Protein AF-A0A3B0Q1S2-F1 (afdb_monomer_lite)

InterPro domains:
  IPR012674 Calycin [G3DSA:2.40.128.20] (1-87)
  IPR012674 Calycin [SSF50814] (1-87)

Structure (mmCIF, N/CA/C/O backbone):
data_AF-A0A3B0Q1S2-F1
#
_entry.id   AF-A0A3B0Q1S2-F1
#
loop_
_atom_site.group_PDB
_atom_site.id
_atom_site.type_symbol
_atom_site.label_atom_id
_atom_site.label_alt_id
_atom_site.label_comp_id
_atom_site.label_asym_id
_atom_site.label_entity_id
_atom_site.label_seq_id
_atom_site.pdbx_PDB_ins_code
_atom_site.Cartn_x
_atom_site.Cartn_y
_atom_site.Cartn_z
_atom_site.occupancy
_atom_site.B_iso_or_equiv
_atom_site.auth_seq_id
_atom_site.auth_comp_id
_atom_site.auth_asym_id
_atom_site.auth_atom_id
_atom_site.pdbx_PDB_model_num
ATOM 1 N N . MET A 1 1 ? 0.065 -9.349 14.094 1.00 90.12 1 MET A N 1
ATOM 2 C CA . MET A 1 1 ? -0.534 -10.222 13.051 1.00 90.12 1 MET A CA 1
ATOM 3 C C . MET A 1 1 ? 0.481 -10.372 11.919 1.00 90.12 1 MET A C 1
ATOM 5 O O . MET A 1 1 ? 1.383 -9.547 11.857 1.00 90.12 1 MET A O 1
ATOM 9 N N . GLN A 1 2 ? 0.388 -11.389 11.058 1.00 91.88 2 GLN A N 1
ATOM 10 C CA . GLN A 1 2 ? 1.178 -11.463 9.818 1.00 91.88 2 GLN A CA 1
ATOM 11 C C . GLN A 1 2 ? 0.236 -11.469 8.615 1.00 91.88 2 GLN A C 1
ATOM 13 O O . GLN A 1 2 ? -0.834 -12.074 8.689 1.00 91.88 2 GLN A O 1
ATOM 18 N N . LEU A 1 3 ? 0.634 -10.805 7.531 1.00 92.06 3 LEU A N 1
ATOM 19 C CA . LEU A 1 3 ? -0.085 -10.830 6.259 1.00 92.06 3 LEU A CA 1
ATOM 20 C C . LEU A 1 3 ? 0.818 -11.341 5.148 1.00 92.06 3 LEU A C 1
A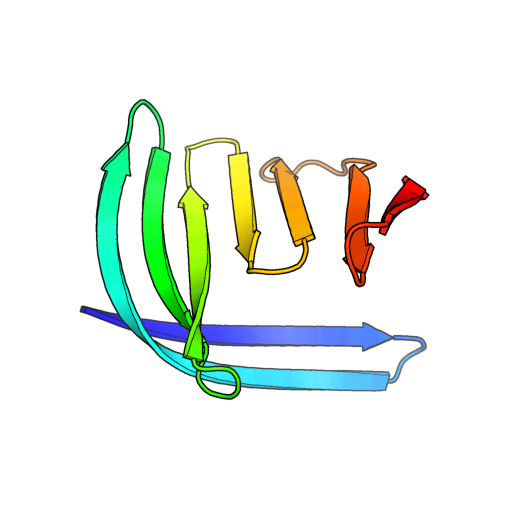TOM 22 O O . LEU A 1 3 ? 2.009 -11.032 5.096 1.00 92.06 3 LEU A O 1
ATOM 26 N N . LYS A 1 4 ? 0.208 -12.124 4.260 1.00 93.69 4 LYS A N 1
ATOM 27 C CA . LYS A 1 4 ? 0.813 -12.611 3.029 1.00 93.69 4 LYS A CA 1
ATOM 28 C C . LYS A 1 4 ? 0.299 -11.765 1.871 1.00 93.69 4 LYS A C 1
ATOM 30 O O . LYS A 1 4 ? -0.895 -11.778 1.583 1.00 93.69 4 LYS A O 1
ATOM 35 N N . PHE A 1 5 ? 1.206 -11.068 1.204 1.00 90.62 5 PHE A N 1
ATOM 36 C CA . PHE A 1 5 ? 0.923 -10.286 0.010 1.00 90.62 5 PHE A CA 1
ATOM 37 C C . PHE A 1 5 ? 1.286 -11.103 -1.220 1.00 90.62 5 PHE A C 1
ATOM 39 O O . PHE A 1 5 ? 2.366 -11.695 -1.281 1.00 90.62 5 PHE A O 1
ATOM 46 N N . LYS A 1 6 ? 0.378 -11.132 -2.195 1.00 93.19 6 LYS A N 1
ATOM 47 C CA . LYS A 1 6 ? 0.589 -11.764 -3.495 1.00 93.19 6 LYS A CA 1
ATOM 48 C C . LYS A 1 6 ? 0.137 -10.801 -4.584 1.00 93.19 6 LYS A C 1
ATOM 50 O O . LYS A 1 6 ? -0.977 -10.292 -4.525 1.00 93.19 6 LYS A O 1
ATOM 55 N N . SER A 1 7 ? 1.000 -10.575 -5.563 1.00 87.81 7 SER A N 1
ATOM 56 C CA . SER A 1 7 ? 0.708 -9.773 -6.746 1.00 87.81 7 SER A CA 1
ATOM 57 C C . SER A 1 7 ? 1.031 -10.581 -7.996 1.00 87.81 7 SER A C 1
ATOM 59 O O . SER A 1 7 ? 2.067 -11.247 -8.059 1.00 87.81 7 SER A O 1
ATOM 61 N N . GLU A 1 8 ? 0.131 -10.515 -8.970 1.00 93.69 8 GLU A N 1
ATOM 62 C CA . GLU A 1 8 ? 0.350 -10.981 -10.332 1.00 93.69 8 GLU A CA 1
ATOM 63 C C . GLU A 1 8 ? 0.425 -9.746 -11.231 1.00 93.69 8 GLU A C 1
ATOM 65 O O . GLU A 1 8 ? -0.498 -8.935 -11.271 1.00 93.69 8 GLU A O 1
ATOM 70 N N . ILE A 1 9 ? 1.555 -9.577 -11.909 1.00 89.81 9 ILE A N 1
ATOM 71 C CA . ILE A 1 9 ? 1.835 -8.435 -12.774 1.00 89.81 9 ILE A CA 1
ATOM 72 C C 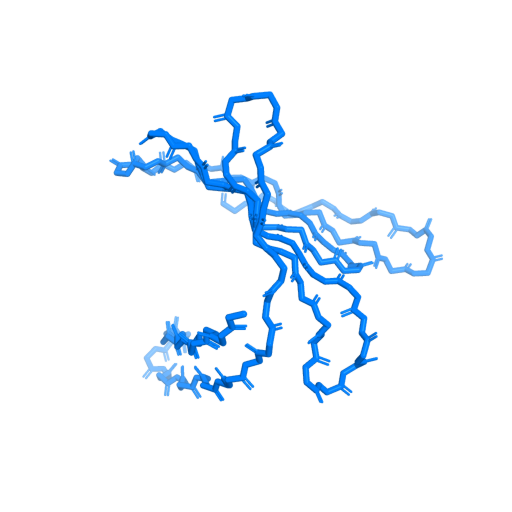. ILE A 1 9 ? 1.905 -8.967 -14.197 1.00 89.81 9 ILE A C 1
ATOM 74 O O . ILE A 1 9 ? 2.805 -9.747 -14.509 1.00 89.81 9 ILE A O 1
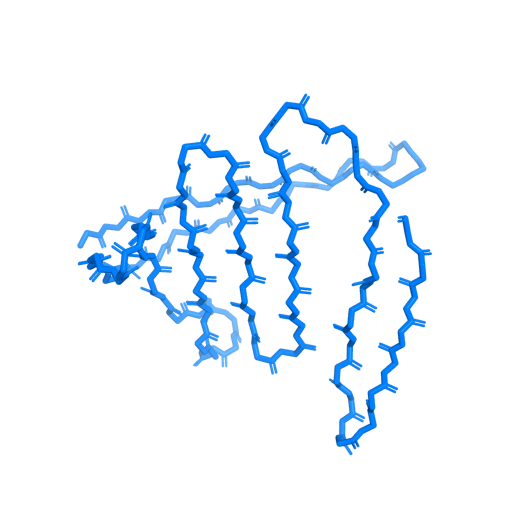ATOM 78 N N . ASN A 1 10 ? 0.978 -8.543 -15.053 1.00 88.44 10 ASN A N 1
ATOM 79 C CA . ASN A 1 10 ? 1.004 -8.849 -16.478 1.00 88.44 10 ASN A CA 1
ATOM 80 C C . ASN A 1 10 ? 1.502 -7.625 -17.256 1.00 88.44 10 ASN A C 1
ATOM 82 O O . ASN A 1 10 ? 0.847 -6.585 -17.273 1.00 88.44 10 ASN A O 1
ATOM 86 N N . GLN A 1 11 ? 2.670 -7.750 -17.884 1.00 85.00 11 GLN A N 1
ATOM 87 C CA . GLN A 1 11 ? 3.236 -6.730 -18.765 1.00 85.00 11 GLN A CA 1
ATOM 88 C C . GLN A 1 11 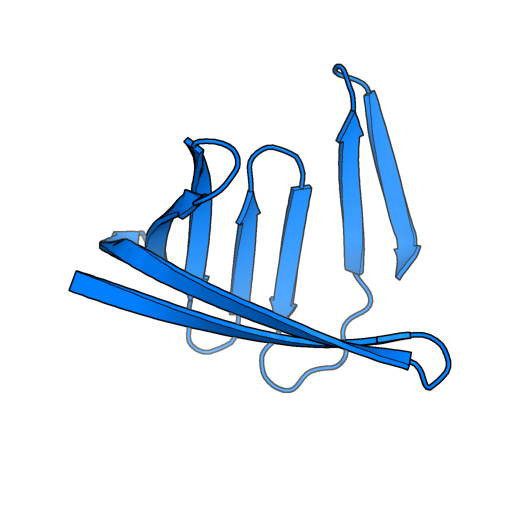? 3.571 -7.357 -20.117 1.00 85.00 11 GLN A C 1
ATOM 90 O O . GLN A 1 11 ? 4.528 -8.126 -20.224 1.00 85.00 11 GLN A O 1
ATOM 95 N N . ASN A 1 12 ? 2.809 -7.004 -21.157 1.00 90.12 12 ASN A N 1
ATOM 96 C CA . ASN A 1 12 ? 2.998 -7.514 -22.521 1.00 90.12 12 ASN A CA 1
ATOM 97 C C . ASN A 1 12 ? 3.100 -9.052 -22.554 1.00 90.12 12 ASN A C 1
ATOM 99 O O . ASN A 1 12 ? 4.113 -9.597 -22.994 1.00 90.12 12 ASN A O 1
ATOM 103 N N . ASP A 1 13 ? 2.098 -9.733 -21.989 1.00 90.38 13 ASP A N 1
ATOM 104 C CA . ASP A 1 13 ? 1.998 -11.198 -21.866 1.00 90.38 13 ASP A CA 1
ATOM 105 C C . ASP A 1 13 ? 3.072 -11.870 -20.990 1.00 90.38 13 ASP A C 1
ATOM 107 O O . ASP A 1 13 ? 3.087 -13.093 -20.837 1.00 90.38 13 ASP A O 1
ATOM 111 N N . ASN A 1 14 ? 3.951 -11.092 -20.350 1.00 89.31 14 ASN A N 1
ATOM 112 C CA . ASN A 1 14 ? 4.865 -11.603 -19.337 1.00 89.31 14 ASN A CA 1
ATOM 113 C C . ASN A 1 14 ? 4.218 -11.483 -17.962 1.00 89.31 14 ASN A C 1
ATOM 115 O O . ASN A 1 14 ? 4.093 -10.390 -17.405 1.00 89.31 14 ASN A O 1
ATOM 119 N N . VAL A 1 15 ? 3.838 -12.633 -17.406 1.00 92.38 15 VAL A N 1
ATOM 120 C CA . VAL A 1 15 ? 3.270 -12.724 -16.063 1.00 92.38 15 VAL A CA 1
ATOM 121 C C . VAL A 1 15 ? 4.388 -12.918 -15.045 1.00 92.38 15 VAL A C 1
ATOM 123 O O . VAL A 1 15 ? 5.088 -13.934 -15.040 1.00 92.38 15 VAL A O 1
ATOM 126 N N . LYS A 1 16 ? 4.540 -11.948 -14.145 1.00 93.50 16 LYS A N 1
ATOM 127 C CA . LYS A 1 16 ? 5.433 -12.024 -12.991 1.00 93.50 16 LYS A CA 1
ATOM 128 C C . LYS A 1 16 ? 4.612 -12.124 -11.716 1.00 93.50 16 LYS A C 1
ATOM 130 O O . LYS A 1 16 ? 3.747 -11.298 -11.457 1.00 93.50 16 LYS A O 1
ATOM 135 N N . ASN A 1 17 ? 4.947 -13.103 -10.885 1.00 92.19 17 ASN A N 1
ATOM 136 C CA . ASN A 1 17 ? 4.376 -13.240 -9.553 1.00 92.19 17 ASN A CA 1
ATOM 137 C C . ASN A 1 17 ? 5.351 -12.697 -8.506 1.00 92.19 17 ASN A C 1
ATOM 139 O O . ASN A 1 17 ? 6.545 -13.002 -8.545 1.00 92.19 17 ASN A O 1
ATOM 143 N N . ILE A 1 18 ? 4.839 -11.903 -7.570 1.00 89.50 18 ILE A N 1
ATOM 144 C CA . ILE A 1 18 ? 5.573 -11.434 -6.391 1.00 89.50 18 ILE A CA 1
ATOM 145 C C . ILE A 1 18 ? 4.803 -11.888 -5.157 1.00 89.50 18 ILE A C 1
ATOM 147 O O . ILE A 1 18 ? 3.584 -11.734 -5.086 1.00 89.50 18 ILE A O 1
ATOM 151 N N . GLU A 1 19 ? 5.514 -12.455 -4.188 1.00 93.12 19 GLU A N 1
ATOM 152 C CA . GLU A 1 19 ? 4.926 -12.954 -2.952 1.00 93.12 19 GLU A CA 1
ATOM 153 C C . GLU A 1 19 ? 5.859 -12.682 -1.772 1.00 93.12 19 GLU A C 1
ATOM 155 O O . GLU A 1 19 ? 7.057 -12.953 -1.847 1.00 93.12 19 GLU A O 1
ATOM 160 N N . PHE A 1 20 ? 5.309 -12.163 -0.677 1.00 91.69 20 PHE A N 1
ATOM 161 C CA . PHE A 1 20 ? 6.036 -12.002 0.579 1.00 91.69 20 PHE A CA 1
ATOM 162 C C . PHE A 1 20 ? 5.092 -12.063 1.779 1.00 91.69 20 PHE A C 1
ATOM 164 O O . PHE A 1 20 ? 3.889 -11.838 1.663 1.00 91.69 20 PHE A O 1
ATOM 171 N N . THR A 1 21 ? 5.639 -12.395 2.948 1.00 94.94 21 THR A N 1
ATOM 172 C CA . THR A 1 21 ? 4.903 -12.413 4.219 1.00 94.94 21 THR A CA 1
ATOM 173 C C . THR A 1 21 ? 5.626 -11.530 5.220 1.00 94.94 21 THR A C 1
ATOM 175 O O . THR A 1 21 ? 6.828 -11.696 5.418 1.00 94.94 21 THR A O 1
ATOM 178 N N . VAL A 1 22 ? 4.903 -10.603 5.847 1.00 94.56 22 VAL A N 1
ATOM 179 C CA . VAL A 1 22 ? 5.465 -9.644 6.809 1.00 94.56 22 VAL A CA 1
ATOM 180 C C . VAL A 1 22 ? 4.568 -9.498 8.038 1.00 94.56 22 VAL A C 1
ATOM 182 O O . VAL A 1 22 ? 3.347 -9.683 7.948 1.00 94.56 22 VAL A O 1
ATOM 185 N N . PRO A 1 23 ? 5.147 -9.192 9.214 1.00 95.81 23 PRO A N 1
ATOM 186 C CA . PRO A 1 23 ? 4.365 -8.733 10.350 1.00 95.81 23 PRO A CA 1
ATOM 187 C C . PRO A 1 23 ? 3.703 -7.395 10.017 1.00 95.81 23 PRO A C 1
ATOM 189 O O . PRO A 1 23 ? 4.311 -6.532 9.391 1.00 95.81 23 PRO A O 1
ATOM 192 N N . VAL A 1 24 ? 2.459 -7.228 10.460 1.00 96.12 24 VAL A N 1
ATOM 193 C CA . VAL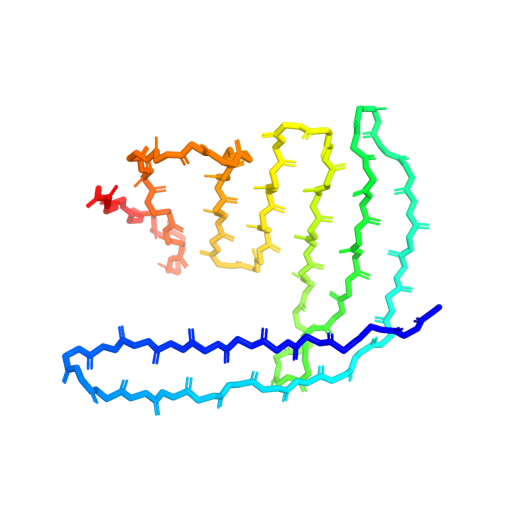 A 1 24 ? 1.702 -5.989 10.269 1.00 96.12 24 VAL A CA 1
ATOM 194 C C . VAL A 1 24 ? 1.144 -5.483 11.593 1.00 96.12 24 VAL A C 1
ATOM 196 O O . VAL A 1 24 ? 0.686 -6.272 12.439 1.00 96.12 24 VAL A O 1
ATOM 199 N N . THR A 1 25 ? 1.153 -4.163 11.736 1.00 96.75 25 THR A N 1
ATOM 200 C CA . THR A 1 25 ? 0.416 -3.428 12.764 1.00 96.75 25 THR A CA 1
ATOM 201 C C . THR A 1 25 ? -0.904 -2.980 12.158 1.00 96.75 25 THR A C 1
ATOM 203 O O . THR A 1 25 ? -0.925 -2.429 11.060 1.00 96.75 25 THR A O 1
ATOM 206 N N . VAL A 1 26 ? -2.002 -3.247 12.864 1.00 96.38 26 VAL A N 1
ATOM 207 C CA . VAL A 1 26 ? -3.352 -2.894 12.419 1.00 96.38 26 VAL A CA 1
ATOM 208 C C . VAL A 1 26 ? -3.956 -1.924 13.411 1.00 96.38 26 VAL A C 1
ATOM 210 O O . VAL A 1 26 ? -3.930 -2.198 14.612 1.00 96.38 26 VAL A O 1
ATOM 213 N N . TYR A 1 27 ? -4.494 -0.825 12.908 1.00 96.94 27 TYR A N 1
ATOM 214 C CA . TYR A 1 27 ? -5.209 0.172 13.695 1.00 96.94 27 TYR A CA 1
ATOM 215 C C . TYR A 1 27 ? -6.244 0.879 12.821 1.00 96.94 27 TYR A C 1
ATOM 217 O O . TYR A 1 27 ? -6.195 0.777 11.598 1.00 96.94 27 TYR A O 1
ATOM 225 N N . ASP A 1 28 ? -7.189 1.561 13.454 1.00 97.38 28 ASP A N 1
ATOM 226 C CA . ASP A 1 28 ? -8.182 2.380 12.766 1.00 97.38 28 ASP A CA 1
ATOM 227 C C . ASP A 1 28 ? -7.743 3.851 12.823 1.00 97.38 28 ASP A C 1
ATOM 229 O O . ASP A 1 28 ? -7.299 4.332 13.870 1.00 97.38 28 ASP A O 1
ATOM 233 N N . GLU A 1 29 ? -7.855 4.557 11.702 1.00 94.56 29 GLU A N 1
ATOM 234 C CA . GLU A 1 29 ? -7.550 5.981 11.563 1.00 94.56 29 GLU A CA 1
ATOM 235 C C . GLU A 1 29 ? -8.667 6.649 10.753 1.00 94.56 29 GLU A C 1
ATOM 237 O O . GLU A 1 29 ? -8.869 6.371 9.572 1.00 94.56 29 GLU A O 1
ATOM 242 N N . GLU A 1 30 ? -9.443 7.505 11.422 1.00 92.88 30 GLU A N 1
ATOM 243 C CA . GLU A 1 30 ? -10.647 8.134 10.867 1.00 92.88 30 GLU A CA 1
ATOM 244 C C . GLU A 1 30 ? -11.632 7.118 10.249 1.00 92.88 30 GLU A C 1
ATOM 246 O O . GLU A 1 30 ? -12.279 6.367 10.979 1.00 92.88 30 GLU A O 1
ATOM 251 N N . LYS A 1 31 ? -11.774 7.116 8.914 1.00 95.62 31 LYS A N 1
ATOM 252 C CA . LYS A 1 31 ? -12.646 6.208 8.150 1.00 95.62 31 LYS A CA 1
ATOM 253 C C . LYS A 1 31 ? -11.922 4.963 7.623 1.00 95.62 31 LYS A C 1
ATOM 255 O O . LYS A 1 31 ? -12.541 4.154 6.934 1.00 95.62 31 LYS A O 1
ATOM 260 N N . PHE A 1 32 ? -10.624 4.831 7.891 1.00 97.06 32 PHE A N 1
ATOM 261 C CA . PHE A 1 32 ? -9.778 3.793 7.322 1.00 97.06 32 PHE A CA 1
ATOM 262 C C . PHE A 1 32 ? -9.316 2.787 8.368 1.00 97.06 32 PHE A C 1
ATOM 264 O O . PHE A 1 32 ? -8.928 3.130 9.483 1.00 97.06 32 PHE A O 1
ATOM 271 N N . LYS A 1 33 ? -9.265 1.526 7.950 1.00 97.12 33 LYS A N 1
ATOM 272 C CA . LYS A 1 33 ? -8.483 0.490 8.609 1.00 97.12 33 LYS A CA 1
ATOM 273 C C . LYS A 1 33 ? -7.089 0.469 8.001 1.00 97.12 33 LYS A C 1
ATOM 275 O O . LYS A 1 33 ? -6.933 0.226 6.804 1.00 97.12 33 LYS A O 1
ATOM 280 N N . VAL A 1 34 ? -6.080 0.678 8.830 1.00 97.00 34 VAL A N 1
ATOM 281 C CA . VAL A 1 34 ? -4.693 0.842 8.406 1.00 97.00 34 VAL A CA 1
ATOM 282 C C . VAL A 1 34 ? -3.890 -0.430 8.657 1.00 97.00 34 VAL A C 1
ATOM 284 O O . VAL A 1 34 ? -3.951 -1.029 9.732 1.00 97.00 34 VAL A O 1
ATOM 287 N N . LEU A 1 35 ? -3.121 -0.848 7.652 1.00 96.06 35 LEU A N 1
ATOM 288 C CA . LEU A 1 35 ? -2.171 -1.958 7.690 1.00 96.06 35 LEU A CA 1
ATOM 289 C C . LEU A 1 35 ? -0.758 -1.404 7.472 1.00 96.06 35 LEU A C 1
ATOM 291 O O . LEU A 1 35 ? -0.346 -1.188 6.334 1.00 96.06 35 LEU A O 1
ATOM 295 N N . ALA A 1 36 ? -0.009 -1.188 8.551 1.00 95.62 36 ALA A N 1
ATOM 296 C CA . ALA A 1 36 ? 1.361 -0.679 8.487 1.00 95.62 36 ALA A CA 1
ATOM 297 C C . ALA A 1 36 ? 2.386 -1.812 8.646 1.00 95.62 36 ALA A C 1
ATOM 299 O O . ALA A 1 36 ? 2.241 -2.674 9.522 1.00 95.62 36 ALA A O 1
ATOM 300 N N . PHE A 1 37 ? 3.431 -1.808 7.819 1.00 94.88 37 PHE A N 1
ATOM 301 C CA . PHE A 1 37 ? 4.485 -2.825 7.824 1.00 94.88 37 PHE A CA 1
ATOM 302 C C . PHE A 1 37 ? 5.816 -2.284 7.294 1.00 94.88 37 PHE A C 1
ATOM 304 O O . PHE A 1 37 ? 5.861 -1.266 6.607 1.00 94.88 37 PHE A O 1
ATOM 311 N N . ASP A 1 38 ? 6.906 -2.981 7.612 1.00 93.62 38 ASP A N 1
ATOM 312 C CA . ASP A 1 38 ? 8.217 -2.712 7.024 1.00 93.62 38 ASP A CA 1
ATOM 313 C C . ASP A 1 38 ? 8.436 -3.664 5.829 1.00 93.62 38 ASP A C 1
ATOM 315 O O . ASP A 1 38 ? 8.155 -4.866 5.900 1.00 93.62 38 ASP A O 1
ATOM 319 N N . GLU A 1 39 ? 8.896 -3.129 4.701 1.00 88.75 39 GLU A N 1
ATOM 320 C CA . GLU A 1 39 ? 9.112 -3.883 3.465 1.00 88.75 39 GLU A CA 1
ATOM 321 C C . GLU A 1 39 ? 10.283 -4.875 3.584 1.00 88.75 39 GLU A C 1
ATOM 323 O O . GLU A 1 39 ? 11.364 -4.503 4.046 1.00 88.75 39 GLU A O 1
ATOM 328 N N . PRO A 1 40 ? 10.147 -6.115 3.074 1.00 84.44 40 PRO A N 1
ATOM 329 C CA . PRO A 1 40 ? 11.105 -7.193 3.336 1.00 84.44 40 PRO A CA 1
ATOM 330 C C . PRO A 1 40 ? 12.506 -6.974 2.738 1.00 84.44 40 PRO A C 1
ATOM 332 O O . PRO A 1 40 ? 13.463 -7.572 3.220 1.00 84.44 40 PRO A O 1
ATOM 335 N N . ASN A 1 41 ? 12.641 -6.145 1.694 1.00 82.12 41 ASN A N 1
ATOM 336 C CA . ASN A 1 41 ? 13.915 -5.934 0.988 1.00 82.12 41 ASN A CA 1
ATOM 337 C C . ASN A 1 41 ? 14.569 -4.576 1.274 1.00 82.12 41 ASN A C 1
ATOM 339 O O . ASN A 1 41 ? 15.766 -4.415 1.049 1.00 82.12 41 ASN A O 1
ATOM 343 N N . THR A 1 42 ? 13.791 -3.594 1.724 1.00 83.75 42 THR A N 1
ATOM 344 C CA . THR A 1 42 ? 14.242 -2.205 1.889 1.00 83.75 42 THR A CA 1
ATOM 345 C C . THR A 1 42 ? 14.210 -1.767 3.354 1.00 83.75 42 THR A C 1
ATOM 347 O O . THR A 1 42 ? 14.876 -0.794 3.702 1.00 83.75 42 THR A O 1
ATOM 350 N N . ASN A 1 43 ? 13.475 -2.485 4.220 1.00 82.81 43 ASN A N 1
ATOM 351 C CA . ASN A 1 43 ? 13.124 -2.076 5.585 1.00 82.81 43 ASN A CA 1
ATOM 352 C C . ASN A 1 43 ? 12.474 -0.683 5.654 1.00 82.81 43 ASN A C 1
ATOM 354 O O . ASN A 1 43 ? 12.505 -0.025 6.696 1.00 82.81 43 ASN A O 1
ATOM 358 N N . LEU A 1 44 ? 11.905 -0.216 4.541 1.00 89.50 44 LEU A N 1
ATOM 359 C CA . LEU A 1 44 ? 11.163 1.032 4.485 1.00 89.50 44 LEU A CA 1
ATOM 360 C C . LEU A 1 44 ? 9.721 0.788 4.914 1.00 89.50 44 LEU A C 1
ATOM 362 O O . LEU A 1 44 ? 9.180 -0.306 4.745 1.00 89.50 44 LEU A O 1
ATOM 366 N N . LYS A 1 45 ? 9.106 1.818 5.492 1.00 92.12 45 LYS A N 1
ATOM 367 C CA . LYS A 1 45 ? 7.722 1.748 5.948 1.00 92.12 45 LYS A CA 1
ATOM 368 C C . LYS A 1 45 ? 6.768 1.847 4.769 1.00 92.12 45 LYS A C 1
ATOM 370 O O . LYS A 1 45 ? 6.859 2.778 3.972 1.00 92.12 45 LYS A O 1
ATOM 375 N N . SER A 1 46 ? 5.836 0.907 4.733 1.00 94.00 46 SER A N 1
ATOM 376 C CA . SER A 1 46 ? 4.705 0.875 3.822 1.00 94.00 46 SER A CA 1
ATOM 377 C C . SER A 1 46 ? 3.404 0.768 4.614 1.00 94.00 46 SER A C 1
ATOM 379 O O . SER A 1 46 ? 3.359 0.222 5.723 1.00 94.00 46 SER A O 1
ATOM 381 N N . MET A 1 47 ? 2.340 1.323 4.051 1.00 95.12 47 MET A N 1
ATOM 382 C CA . MET A 1 47 ? 1.035 1.415 4.685 1.00 95.12 47 MET A CA 1
ATOM 383 C C . MET A 1 47 ? -0.071 1.217 3.656 1.00 95.12 47 MET A C 1
ATOM 385 O O . MET A 1 47 ? -0.015 1.766 2.559 1.00 95.12 47 MET A O 1
ATOM 389 N N . ILE A 1 48 ? -1.085 0.434 4.019 1.00 95.06 48 ILE A N 1
ATOM 390 C CA . ILE A 1 48 ? -2.297 0.264 3.217 1.00 95.06 48 ILE A CA 1
ATOM 391 C C . ILE A 1 48 ? -3.490 0.716 4.050 1.00 95.06 48 ILE A C 1
ATOM 393 O O . ILE A 1 48 ? -3.724 0.177 5.131 1.00 95.06 48 ILE A O 1
ATOM 397 N N . GLU A 1 49 ? -4.240 1.680 3.538 1.00 96.31 49 GLU A N 1
ATOM 398 C CA . GLU A 1 49 ? -5.480 2.172 4.133 1.00 96.31 49 GLU A CA 1
ATOM 399 C C . GLU A 1 49 ? -6.662 1.560 3.385 1.00 96.31 49 GLU A C 1
ATOM 401 O O . GLU A 1 49 ? -6.712 1.590 2.154 1.00 96.31 49 GLU A O 1
ATOM 406 N N . LEU A 1 50 ? -7.603 0.984 4.127 1.00 95.00 50 LEU A N 1
ATOM 407 C CA . LEU A 1 50 ? -8.769 0.293 3.585 1.00 95.00 50 LEU A CA 1
ATOM 408 C C . LEU A 1 50 ? -10.046 0.920 4.139 1.00 95.00 50 LEU A C 1
ATOM 410 O O . LEU A 1 50 ? -10.203 1.029 5.354 1.00 95.00 50 LEU A O 1
ATOM 414 N N . SER A 1 51 ? -10.975 1.277 3.262 1.00 95.75 51 SER A N 1
ATOM 415 C CA . SER A 1 51 ? -12.356 1.625 3.619 1.00 95.75 51 SER A CA 1
ATOM 416 C C . SER A 1 51 ? -13.336 0.796 2.780 1.00 95.75 51 SER A C 1
ATOM 418 O O . SER A 1 51 ? -12.921 -0.126 2.078 1.00 95.75 51 SER A O 1
ATOM 420 N N . GLU A 1 52 ? -14.636 1.087 2.867 1.00 93.62 52 GLU A N 1
ATOM 421 C CA . GLU A 1 52 ? -15.653 0.394 2.063 1.00 93.62 52 GLU A CA 1
ATOM 422 C C . GLU A 1 52 ? -15.447 0.607 0.554 1.00 93.62 52 GLU A C 1
ATOM 424 O O . GLU A 1 52 ? -15.595 -0.338 -0.220 1.00 93.62 52 GLU A O 1
ATOM 429 N N . ASP A 1 53 ? -15.026 1.813 0.154 1.00 94.44 53 ASP A N 1
ATOM 430 C CA . ASP A 1 53 ? -14.973 2.228 -1.254 1.00 94.44 53 ASP A CA 1
ATOM 431 C C . ASP A 1 53 ? -13.564 2.575 -1.756 1.00 94.44 53 ASP A C 1
ATOM 433 O O . ASP A 1 53 ? -13.361 2.743 -2.960 1.00 94.44 53 ASP A O 1
ATOM 437 N N . GLU A 1 54 ? -12.580 2.708 -0.866 1.00 93.25 54 GLU A N 1
ATOM 438 C CA . GLU A 1 54 ? -11.241 3.214 -1.198 1.00 93.25 54 GLU A CA 1
ATOM 439 C C . GLU A 1 54 ? -10.142 2.301 -0.646 1.00 93.25 54 GLU A C 1
ATOM 441 O O . GLU A 1 54 ? -10.225 1.815 0.489 1.00 93.25 54 GLU A O 1
ATOM 446 N N . ILE A 1 55 ? -9.090 2.117 -1.447 1.00 92.69 55 ILE A N 1
ATOM 447 C CA . ILE A 1 55 ? -7.831 1.482 -1.052 1.00 92.69 55 ILE A CA 1
ATOM 448 C C . ILE A 1 55 ? -6.701 2.450 -1.387 1.00 92.69 55 ILE A C 1
ATOM 450 O O . ILE A 1 55 ? -6.484 2.758 -2.560 1.00 92.69 55 ILE A O 1
ATOM 454 N N . ASN A 1 56 ? -5.941 2.869 -0.378 1.00 92.38 56 ASN A N 1
ATOM 455 C CA . ASN A 1 56 ? -4.756 3.701 -0.579 1.00 92.38 56 ASN A CA 1
ATOM 456 C C . ASN A 1 56 ? -3.513 2.904 -0.206 1.00 92.38 56 ASN A C 1
ATOM 458 O O . ASN A 1 56 ? -3.472 2.252 0.838 1.00 92.38 56 ASN A O 1
ATOM 462 N N . ILE A 1 57 ? -2.494 2.953 -1.056 1.00 91.94 57 ILE A N 1
ATOM 463 C CA . ILE A 1 57 ? -1.225 2.262 -0.844 1.00 91.94 57 ILE A CA 1
ATOM 464 C C . ILE A 1 57 ? -0.134 3.318 -0.811 1.00 91.94 57 ILE A C 1
ATOM 466 O O . ILE A 1 57 ? 0.128 3.976 -1.816 1.00 91.94 57 ILE A O 1
ATOM 470 N N . HIS A 1 58 ? 0.513 3.448 0.339 1.00 91.81 58 HIS A N 1
ATOM 471 C CA . HIS A 1 58 ? 1.602 4.384 0.578 1.00 91.81 58 HIS A CA 1
ATOM 472 C C . HIS A 1 58 ? 2.886 3.596 0.802 1.00 91.81 58 HIS A C 1
ATOM 474 O O . HIS A 1 58 ? 2.940 2.729 1.675 1.00 91.81 58 HIS A O 1
ATOM 480 N N . ASN A 1 59 ? 3.927 3.905 0.041 1.00 88.62 59 ASN A N 1
ATOM 481 C CA . ASN A 1 59 ? 5.280 3.437 0.321 1.00 88.62 59 ASN A CA 1
ATOM 482 C C . ASN A 1 59 ? 6.237 4.629 0.408 1.00 88.62 59 ASN A C 1
ATOM 484 O O . ASN A 1 59 ? 5.842 5.783 0.263 1.00 88.62 59 ASN A O 1
ATOM 488 N N . SER A 1 60 ? 7.519 4.360 0.631 1.00 82.94 60 SER A N 1
ATOM 489 C CA . SER A 1 60 ? 8.533 5.408 0.795 1.00 82.94 60 SER A CA 1
ATOM 490 C C . SER A 1 60 ? 8.740 6.328 -0.412 1.00 82.94 60 SER A C 1
ATOM 492 O O . SER A 1 60 ? 9.391 7.357 -0.272 1.00 82.94 60 SER A O 1
ATOM 494 N N . SER A 1 61 ? 8.281 5.934 -1.600 1.00 83.12 61 SER A N 1
ATOM 495 C CA . SER A 1 61 ? 8.590 6.609 -2.871 1.00 83.12 61 SER A CA 1
ATOM 496 C C . SER A 1 61 ? 7.366 6.991 -3.700 1.00 83.12 61 SER A C 1
ATOM 498 O O . SER A 1 61 ? 7.513 7.670 -4.714 1.00 83.12 61 SER A O 1
ATOM 500 N N . SER A 1 62 ? 6.179 6.520 -3.323 1.00 84.88 62 SER A N 1
ATOM 501 C CA . SER A 1 62 ? 4.965 6.660 -4.120 1.00 84.88 62 SER A CA 1
ATOM 502 C C . SER A 1 62 ? 3.715 6.404 -3.290 1.00 84.88 62 SER A C 1
ATOM 504 O O . SER A 1 62 ? 3.735 5.637 -2.322 1.00 84.88 62 SER A O 1
ATOM 506 N N . THR A 1 63 ? 2.618 6.986 -3.758 1.00 87.94 63 THR A N 1
ATOM 507 C CA . THR A 1 63 ? 1.273 6.717 -3.262 1.00 87.94 63 THR A CA 1
ATOM 508 C C . THR A 1 63 ? 0.366 6.367 -4.434 1.00 87.94 63 THR A C 1
ATOM 510 O O . THR A 1 63 ? 0.461 6.973 -5.502 1.00 87.94 63 THR A O 1
ATOM 513 N N . ILE A 1 64 ? -0.512 5.386 -4.232 1.00 87.00 64 ILE A N 1
ATOM 514 C CA . ILE A 1 64 ? -1.544 4.975 -5.186 1.00 87.00 64 ILE A CA 1
ATOM 515 C C . ILE A 1 64 ? -2.902 5.047 -4.487 1.00 87.00 64 ILE A C 1
ATOM 517 O O . ILE A 1 64 ? -3.061 4.502 -3.394 1.00 87.00 64 ILE A O 1
ATOM 521 N N . TYR A 1 65 ? -3.876 5.680 -5.141 1.00 90.12 65 TYR A N 1
ATOM 522 C CA . TYR A 1 65 ? -5.262 5.788 -4.685 1.00 90.12 65 TYR A CA 1
ATOM 523 C C . TYR A 1 65 ? -6.167 4.979 -5.615 1.00 90.12 65 TYR A C 1
ATOM 525 O O . TYR A 1 65 ? -6.194 5.223 -6.820 1.00 90.12 65 TYR A O 1
ATOM 533 N N . LEU A 1 66 ? -6.904 4.016 -5.067 1.00 88.50 66 LEU A N 1
ATOM 534 C CA . LEU A 1 66 ? -7.780 3.121 -5.823 1.00 88.50 66 LEU A CA 1
ATOM 535 C C . LEU A 1 66 ? -9.212 3.206 -5.296 1.00 88.50 66 LEU A C 1
ATOM 537 O O . LEU A 1 66 ? -9.436 3.322 -4.090 1.00 88.50 66 LEU A O 1
ATOM 541 N N . LYS A 1 67 ? -10.184 3.079 -6.202 1.00 90.75 67 LYS A N 1
ATOM 542 C CA . LYS A 1 67 ? -11.609 2.975 -5.871 1.00 90.75 67 LYS A CA 1
ATOM 543 C C . LYS A 1 67 ? -12.105 1.553 -6.087 1.00 90.75 67 LYS A C 1
ATOM 545 O O . LYS A 1 67 ? -11.800 0.919 -7.098 1.00 90.75 67 LYS A O 1
ATOM 550 N N . TYR A 1 68 ? -12.877 1.042 -5.139 1.00 85.88 68 TYR A N 1
ATOM 551 C CA . TYR A 1 68 ? -13.384 -0.319 -5.191 1.00 85.88 68 TYR A CA 1
ATOM 552 C C . TYR A 1 68 ? -14.363 -0.502 -6.361 1.00 85.88 68 TYR A C 1
ATOM 554 O O . TYR A 1 68 ? -15.300 0.274 -6.533 1.00 85.88 68 TYR A O 1
ATOM 562 N N . GLN A 1 69 ? -14.124 -1.539 -7.174 1.00 86.88 69 GLN A N 1
ATOM 563 C CA . GLN A 1 69 ? -14.910 -1.897 -8.368 1.00 86.88 69 GLN A CA 1
ATOM 564 C C . GLN A 1 69 ? -15.105 -0.768 -9.394 1.00 86.88 69 GLN A C 1
ATOM 566 O O . GLN A 1 69 ? -16.062 -0.790 -10.168 1.00 86.88 69 GLN A O 1
ATOM 571 N N . GLN A 1 70 ? -14.205 0.212 -9.423 1.00 88.69 70 GLN A N 1
ATOM 572 C CA . GLN A 1 70 ? -14.264 1.313 -10.375 1.00 88.69 70 GLN A CA 1
ATOM 573 C C . GLN A 1 70 ? -12.951 1.393 -11.141 1.00 88.69 70 GLN A C 1
ATOM 575 O O . GLN A 1 70 ? -11.873 1.361 -10.550 1.00 88.69 70 GLN A O 1
ATOM 580 N N . GLU A 1 71 ? -13.052 1.525 -12.462 1.00 84.94 71 GLU A N 1
ATOM 581 C CA . GLU A 1 71 ? -11.930 2.018 -13.251 1.00 84.94 71 GLU A CA 1
ATOM 582 C C . GLU A 1 71 ? -11.695 3.480 -12.874 1.00 84.94 71 GLU A C 1
ATOM 584 O O . GLU A 1 71 ? -12.632 4.280 -12.775 1.00 84.94 71 GLU A O 1
ATOM 589 N N . HIS A 1 72 ? -10.441 3.820 -12.615 1.00 79.50 72 HIS A N 1
ATOM 590 C CA . HIS A 1 72 ? -10.053 5.165 -12.243 1.00 79.50 72 HIS A CA 1
ATOM 591 C C . HIS A 1 72 ? -8.717 5.481 -12.896 1.00 79.50 72 HIS A C 1
ATOM 593 O O . HIS A 1 72 ? -7.744 4.765 -12.670 1.00 79.50 72 HIS A O 1
ATOM 599 N N . GLU A 1 73 ? -8.691 6.551 -13.687 1.00 80.75 73 GLU A N 1
ATOM 600 C CA . GLU A 1 73 ? -7.436 7.176 -14.090 1.00 80.75 73 GLU A CA 1
ATOM 601 C C . GLU A 1 73 ? -6.780 7.752 -12.839 1.00 80.75 73 GLU A C 1
ATOM 603 O O . GLU A 1 73 ? -7.431 8.461 -12.063 1.00 80.75 73 GLU A O 1
ATOM 608 N N . PHE A 1 74 ? -5.505 7.450 -12.633 1.00 75.69 74 PHE A N 1
ATOM 609 C CA . PHE A 1 74 ? -4.773 7.958 -11.483 1.00 75.69 74 PHE A CA 1
ATOM 610 C C . PHE A 1 74 ? -3.429 8.531 -11.906 1.00 75.69 74 PHE A C 1
ATOM 612 O O . PHE A 1 74 ? -2.762 8.057 -12.825 1.00 75.69 74 PHE A O 1
ATOM 619 N N . THR A 1 75 ? -3.005 9.567 -11.191 1.00 76.69 75 THR A N 1
ATOM 620 C CA . THR A 1 75 ? -1.653 10.093 -11.336 1.00 76.69 75 THR A CA 1
ATOM 621 C C . THR A 1 75 ? -0.721 9.252 -10.479 1.00 76.69 75 THR A C 1
ATOM 623 O O . THR A 1 75 ? -0.834 9.215 -9.254 1.00 76.69 75 THR A O 1
ATOM 626 N N . PHE A 1 76 ? 0.219 8.567 -11.117 1.00 77.12 76 PHE A N 1
ATOM 627 C CA . PHE A 1 76 ? 1.310 7.917 -10.414 1.00 77.12 76 PHE A CA 1
ATOM 628 C C . PHE A 1 76 ? 2.345 8.967 -10.011 1.00 77.12 76 PHE A C 1
ATOM 630 O O . PHE A 1 76 ? 3.003 9.569 -10.865 1.00 77.12 76 PHE A O 1
ATOM 637 N N . HIS A 1 77 ? 2.477 9.175 -8.702 1.00 76.94 77 HIS A N 1
ATOM 638 C CA . HIS A 1 77 ? 3.455 10.080 -8.112 1.00 76.94 77 HIS A CA 1
ATOM 639 C C . HIS A 1 77 ? 4.712 9.301 -7.719 1.00 76.94 77 HIS A C 1
ATOM 641 O O . HIS A 1 77 ? 4.643 8.366 -6.919 1.00 76.94 77 HIS A O 1
ATOM 647 N N . LEU A 1 78 ? 5.862 9.704 -8.259 1.00 79.81 78 LEU A N 1
ATOM 648 C CA . LEU A 1 78 ? 7.169 9.136 -7.933 1.00 79.81 78 LEU A CA 1
ATOM 649 C C . LEU A 1 78 ? 8.082 10.234 -7.386 1.00 79.81 78 LEU A C 1
ATOM 651 O O . LEU A 1 78 ? 8.425 11.166 -8.115 1.00 79.81 78 LEU A O 1
ATOM 655 N N . ASP A 1 79 ? 8.517 10.103 -6.134 1.00 78.56 79 ASP A N 1
ATOM 656 C CA . ASP A 1 79 ? 9.610 10.921 -5.599 1.00 78.56 79 ASP A CA 1
ATOM 657 C C . ASP A 1 79 ? 10.949 10.231 -5.873 1.00 78.56 79 ASP A C 1
ATOM 659 O O . ASP A 1 79 ? 11.211 9.109 -5.425 1.00 78.56 79 ASP A O 1
ATOM 663 N N . HIS A 1 80 ? 11.816 10.917 -6.615 1.00 78.50 80 HIS A N 1
ATOM 664 C CA . HIS A 1 80 ? 13.195 10.504 -6.799 1.00 78.50 80 HIS A CA 1
ATOM 665 C C . HIS A 1 80 ? 14.153 11.646 -6.451 1.00 78.50 80 HIS A C 1
ATOM 667 O O . HIS A 1 80 ? 14.310 12.605 -7.210 1.00 78.50 80 HIS A O 1
ATOM 673 N N . GLN A 1 81 ? 14.844 11.507 -5.314 1.00 80.06 81 GLN A N 1
ATOM 674 C CA . GLN A 1 81 ? 15.842 12.467 -4.819 1.00 80.06 81 GLN A CA 1
ATOM 675 C C . GLN A 1 81 ? 15.278 13.889 -4.624 1.00 80.06 81 GLN A C 1
ATOM 677 O O . GLN A 1 81 ? 15.958 14.877 -4.911 1.00 80.06 81 GLN A O 1
ATOM 682 N N . GLY A 1 82 ? 14.031 14.003 -4.150 1.00 77.62 82 GLY A N 1
ATOM 683 C CA . GLY A 1 82 ? 13.367 15.286 -3.910 1.00 77.62 82 GLY A CA 1
ATOM 684 C C . GLY A 1 82 ? 12.799 15.932 -5.174 1.00 77.62 82 GLY A C 1
ATOM 685 O O . GLY A 1 82 ? 12.422 17.105 -5.151 1.00 7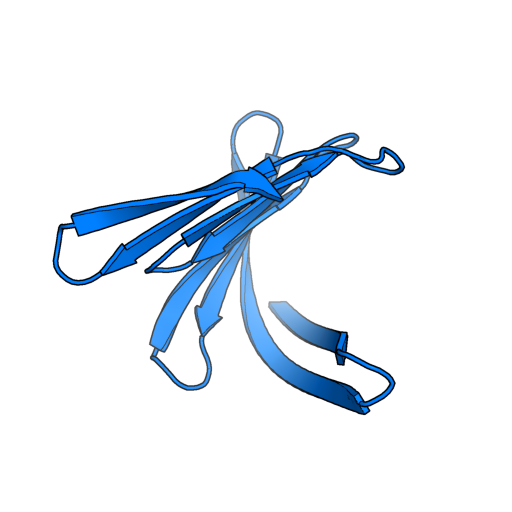7.62 82 GLY A O 1
ATOM 686 N N . LYS A 1 83 ? 12.753 15.194 -6.289 1.00 79.38 83 LYS A N 1
ATOM 687 C CA . LYS A 1 83 ? 12.023 15.584 -7.496 1.00 79.38 83 LYS A CA 1
ATOM 688 C C . LYS A 1 83 ? 10.788 14.711 -7.634 1.00 79.38 83 LYS A C 1
ATOM 690 O O . LYS A 1 83 ? 10.904 13.491 -7.721 1.00 79.38 83 LYS A O 1
ATOM 695 N N . LEU A 1 84 ? 9.633 15.365 -7.701 1.00 81.94 84 LEU A N 1
ATOM 696 C CA . LEU A 1 84 ? 8.351 14.726 -7.951 1.00 81.94 84 LEU A CA 1
ATOM 697 C C . LEU A 1 84 ? 8.141 14.551 -9.458 1.00 81.94 84 LEU A C 1
ATOM 699 O O . LEU A 1 84 ? 8.235 15.515 -10.221 1.00 81.94 84 LEU A O 1
ATOM 703 N N . PHE A 1 85 ? 7.848 13.323 -9.868 1.00 83.56 85 PHE A N 1
ATOM 704 C CA . PHE A 1 85 ? 7.404 12.977 -11.212 1.00 83.56 85 PHE A CA 1
ATOM 705 C C . PHE A 1 85 ? 5.944 12.544 -11.156 1.00 83.56 85 PHE A C 1
ATOM 707 O O . PHE A 1 85 ? 5.549 11.806 -10.255 1.00 83.56 85 PHE A O 1
ATOM 714 N N . GLU A 1 86 ? 5.169 12.986 -12.140 1.00 83.31 86 GLU A N 1
ATOM 715 C CA . GLU A 1 86 ? 3.747 12.683 -12.266 1.00 83.31 86 GLU A CA 1
ATOM 716 C C . GLU A 1 86 ? 3.505 12.028 -13.624 1.00 83.31 86 GLU A C 1
ATOM 718 O O . GLU A 1 86 ? 3.867 12.579 -14.667 1.00 83.31 86 GLU A O 1
ATOM 723 N N . LEU A 1 87 ? 2.938 10.825 -13.611 1.00 78.44 87 LEU A N 1
ATOM 724 C CA . LEU A 1 87 ? 2.588 10.072 -14.812 1.00 78.44 87 LEU A CA 1
ATOM 725 C C . LEU A 1 87 ? 1.092 9.778 -14.778 1.00 78.44 87 LEU A C 1
ATOM 727 O O . LEU A 1 87 ? 0.618 9.180 -13.816 1.00 78.44 87 LEU A O 1
ATOM 731 N N . LEU A 1 88 ? 0.363 10.189 -15.815 1.00 75.06 88 LEU A N 1
ATOM 732 C CA . LEU A 1 88 ? -1.051 9.851 -15.965 1.00 75.06 88 LEU A CA 1
ATOM 733 C C . LEU A 1 88 ? -1.171 8.391 -16.429 1.00 75.06 88 LEU A C 1
ATOM 735 O O . LEU A 1 88 ? -0.530 8.027 -17.421 1.00 75.06 88 LEU A O 1
ATOM 739 N N . TRP A 1 89 ? -1.960 7.589 -15.716 1.00 64.81 89 TRP A N 1
ATOM 740 C CA . TRP A 1 89 ? -2.237 6.183 -16.016 1.00 64.81 89 TRP A CA 1
ATOM 741 C C . TRP A 1 89 ? -3.733 5.895 -16.035 1.00 64.81 89 TRP A C 1
ATOM 743 O O . TRP A 1 89 ? -4.468 6.518 -15.233 1.00 64.81 89 TRP A O 1
#

Sequence (89 aa):
MQLKFKSEINQNDNVKNIEFTVPVTVYDEEKFKVLAFDEPNTNLKSMIELSEDEINIHNSSSTIYLKYQQEHEFTFHLDHQGKLFELLW

Secondary structure (DSSP, 8-state):
-EEEEEEEEEETTEEEEEEEEEE-EEEEETTEEEEEEE-TTT--EEEEEE-SSEEEEE-SSEEEEEETT-----EEEEEETTEEEEEE-

Foldseek 3Di:
DKDKDWDWDADPNDTDIDIDMFDWDWDDDDQWIKTWTQDPPPRWIWMWTDHPFWIWTDTPFWIDIDTPPDDDWDWTWGDDPNDTDTDTD

Radius of gyration: 14.32 Å; chains: 1; bounding box: 32×29×36 Å

pLDDT: mean 88.82, std 6.72, range [64.81, 97.38]

Organism: NCBI:txid53558